Protein AF-A0A4Z0P8N8-F1 (afdb_monomer)

Mean predicted aligned error: 7.55 Å

pLDDT: mean 85.71, std 15.08, range [38.62, 97.5]

Secondary structure (DSSP, 8-state):
--------HHHHHHHHHHHHHTS--SEEEEE-TT-S---HHHHHHHHHHHHHHHTTT-EEEEES--HHHHHHHHSS-TTTPPEEESSHHHHHHHHHHHHHHHHHH-HHHHTT--

Structure (mmCIF, N/CA/C/O backbone):
data_AF-A0A4Z0P8N8-F1
#
_entry.id   AF-A0A4Z0P8N8-F1
#
loop_
_atom_site.group_PDB
_atom_site.id
_atom_site.type_symbol
_atom_site.label_atom_id
_atom_site.label_alt_id
_atom_site.label_comp_id
_atom_site.label_asym_id
_atom_site.label_entity_id
_atom_site.label_seq_id
_atom_site.pdbx_PDB_ins_code
_atom_site.Cartn_x
_atom_site.Cartn_y
_atom_site.Cartn_z
_atom_site.occupancy
_atom_site.B_iso_or_equiv
_atom_site.auth_seq_id
_atom_site.auth_comp_id
_atom_site.auth_asym_id
_atom_site.auth_atom_id
_atom_site.pdbx_PDB_model_num
ATOM 1 N N . MET A 1 1 ? -11.486 10.957 -33.211 1.00 38.62 1 MET A N 1
ATOM 2 C CA . MET A 1 1 ? -10.673 9.854 -32.665 1.00 38.62 1 MET A CA 1
ATOM 3 C C . MET A 1 1 ? -10.276 10.256 -31.260 1.00 38.62 1 MET A C 1
ATOM 5 O O . MET A 1 1 ? -9.595 11.263 -31.124 1.00 38.62 1 MET A O 1
ATOM 9 N N . SER A 1 2 ? -10.811 9.591 -30.235 1.00 40.38 2 SER A N 1
ATOM 10 C 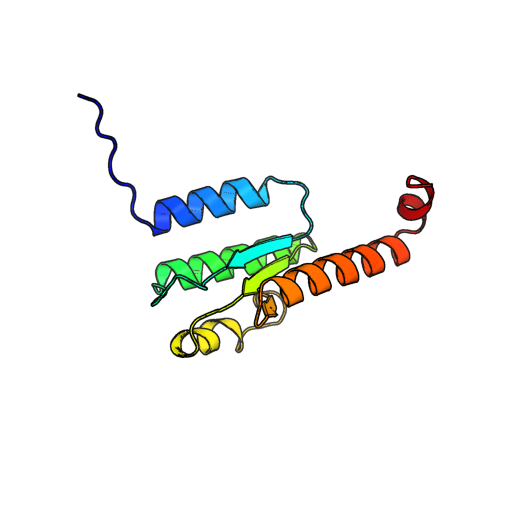CA . SER A 1 2 ? -10.482 9.921 -28.843 1.00 40.38 2 SER A CA 1
ATOM 11 C C . SER A 1 2 ? -9.136 9.283 -28.506 1.00 40.38 2 SER A C 1
ATOM 13 O O . SER A 1 2 ? -9.002 8.079 -28.734 1.00 40.38 2 SER A O 1
ATOM 15 N N . PRO A 1 3 ? -8.139 10.027 -28.003 1.00 48.50 3 PRO A N 1
ATOM 16 C CA . PRO A 1 3 ? -6.950 9.403 -27.473 1.00 48.50 3 PRO A CA 1
ATOM 17 C C . PRO A 1 3 ? -7.351 8.830 -26.114 1.00 48.50 3 PRO A C 1
ATOM 19 O O . PRO A 1 3 ? -7.453 9.552 -25.125 1.00 48.50 3 PRO A O 1
ATOM 22 N N . GLU A 1 4 ? -7.586 7.524 -26.055 1.00 49.62 4 GLU A N 1
ATOM 23 C CA . GLU A 1 4 ? -7.280 6.755 -24.847 1.00 49.62 4 GLU A CA 1
ATOM 24 C C . GLU A 1 4 ? -5.761 6.879 -24.659 1.00 49.62 4 GLU A C 1
ATOM 26 O O . GLU A 1 4 ? -4.980 6.025 -25.071 1.00 49.62 4 GLU A O 1
ATOM 31 N N . ALA A 1 5 ? -5.322 8.042 -24.171 1.00 50.19 5 ALA A N 1
ATOM 32 C CA . ALA A 1 5 ? -3.948 8.285 -23.800 1.00 50.19 5 ALA A CA 1
ATOM 33 C C . ALA A 1 5 ? -3.638 7.263 -22.713 1.00 50.19 5 ALA A C 1
ATOM 35 O O . ALA A 1 5 ? -4.205 7.329 -21.621 1.00 50.19 5 ALA A O 1
ATOM 36 N N . SER A 1 6 ? -2.798 6.287 -23.045 1.00 53.53 6 SER A N 1
ATOM 37 C CA . SER A 1 6 ? -2.279 5.287 -22.125 1.00 53.53 6 SER A CA 1
ATOM 38 C C . SER A 1 6 ? -1.583 6.014 -20.977 1.00 53.53 6 SER A C 1
ATOM 40 O O . SER A 1 6 ? -0.406 6.357 -21.064 1.00 53.53 6 SER A O 1
ATOM 42 N N . SER A 1 7 ? -2.332 6.345 -19.927 1.00 62.66 7 SER A N 1
ATOM 43 C CA . SER A 1 7 ? -1.784 7.009 -18.754 1.00 62.66 7 SER A CA 1
ATOM 44 C C . SER A 1 7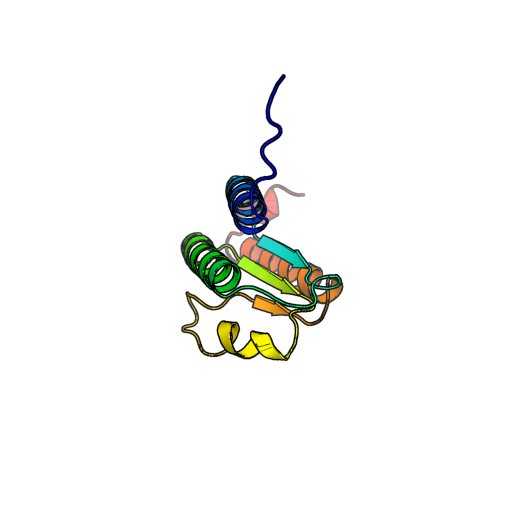 ? -0.706 6.106 -18.165 1.00 62.66 7 SER A C 1
ATOM 46 O O . SER A 1 7 ? -0.962 4.904 -18.044 1.00 62.66 7 SER A O 1
ATOM 48 N N . SER A 1 8 ? 0.445 6.675 -17.794 1.00 83.50 8 SER A N 1
ATOM 49 C CA . SER A 1 8 ? 1.526 5.934 -17.127 1.00 83.50 8 SER A CA 1
ATOM 50 C C . SER A 1 8 ? 0.983 5.104 -15.966 1.00 83.50 8 SER A C 1
ATOM 52 O O . SER A 1 8 ? -0.025 5.481 -15.349 1.00 83.50 8 SER A O 1
ATOM 54 N N . ASP A 1 9 ? 1.622 3.985 -15.655 1.00 84.81 9 ASP A N 1
ATOM 55 C CA . ASP A 1 9 ? 1.148 3.094 -14.596 1.00 84.81 9 ASP A CA 1
ATOM 56 C C . ASP A 1 9 ? 1.133 3.796 -13.227 1.00 84.81 9 ASP A C 1
ATOM 58 O O . ASP A 1 9 ? 0.201 3.596 -12.447 1.00 84.81 9 ASP A O 1
ATOM 62 N N . GLU A 1 10 ? 2.021 4.765 -13.001 1.00 85.81 10 GLU A N 1
ATOM 63 C CA . GLU A 1 10 ? 2.029 5.664 -11.840 1.00 85.81 10 GLU A CA 1
ATOM 64 C C . GLU A 1 10 ? 0.769 6.539 -11.773 1.00 85.81 10 GLU A C 1
ATOM 66 O O . GLU A 1 10 ? 0.202 6.758 -10.701 1.00 85.81 10 GLU A O 1
ATOM 71 N N . VAL A 1 11 ? 0.266 7.013 -12.918 1.00 89.56 11 VAL A N 1
ATOM 72 C CA . VAL A 1 11 ? -0.985 7.786 -12.979 1.00 89.56 11 VAL A CA 1
ATOM 73 C C . VAL A 1 11 ? -2.172 6.885 -12.651 1.00 89.56 11 VAL A C 1
ATOM 75 O O . VAL A 1 11 ? -3.086 7.299 -11.931 1.00 89.56 11 VAL A O 1
ATOM 78 N N . LYS A 1 12 ? -2.172 5.637 -13.135 1.00 92.56 12 LYS A N 1
ATOM 79 C CA . LYS A 1 12 ? -3.215 4.659 -12.790 1.00 92.56 12 LYS A CA 1
ATOM 80 C C . LYS A 1 12 ? -3.182 4.329 -11.299 1.00 92.56 12 LYS A C 1
ATOM 82 O O . LYS A 1 12 ? -4.246 4.345 -10.674 1.00 92.56 12 LYS A O 1
ATOM 87 N N . LEU A 1 13 ? -1.994 4.102 -10.735 1.00 94.12 13 LEU A N 1
ATOM 88 C CA . LEU A 1 13 ? -1.778 3.828 -9.315 1.00 94.12 13 LEU A CA 1
ATOM 89 C C . LEU A 1 13 ? -2.241 5.003 -8.451 1.00 94.12 13 LEU A C 1
ATOM 91 O O . LEU A 1 13 ? -3.092 4.822 -7.583 1.00 94.12 13 LEU A O 1
ATOM 95 N N . SER A 1 14 ? -1.786 6.221 -8.751 1.00 94.75 14 SER A N 1
ATOM 96 C CA . SER A 1 14 ? -2.195 7.441 -8.045 1.00 94.75 14 SER A CA 1
ATOM 97 C C . SER A 1 14 ? -3.709 7.629 -8.064 1.00 94.75 14 SER A C 1
ATOM 99 O O . SER A 1 14 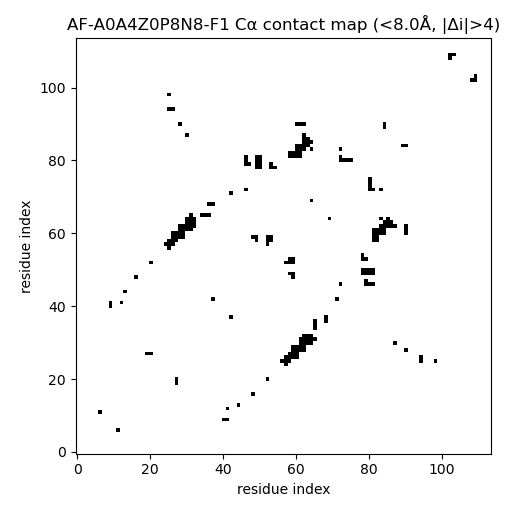? -4.333 7.846 -7.023 1.00 94.75 14 SER A O 1
ATOM 101 N N . ARG A 1 15 ? -4.350 7.435 -9.225 1.00 95.81 15 ARG A N 1
ATOM 102 C CA . ARG A 1 15 ? -5.815 7.496 -9.329 1.00 95.81 15 ARG A CA 1
ATOM 103 C C . ARG A 1 15 ? -6.505 6.392 -8.532 1.00 95.81 15 ARG A C 1
ATOM 105 O O . ARG A 1 15 ? -7.587 6.636 -8.003 1.00 95.81 15 ARG A O 1
ATOM 112 N N . ALA A 1 16 ? -5.962 5.177 -8.501 1.00 96.25 16 ALA A N 1
ATOM 113 C CA . ALA A 1 16 ? -6.535 4.066 -7.744 1.00 96.25 16 ALA A CA 1
ATOM 114 C C . ALA A 1 16 ? -6.457 4.323 -6.235 1.00 96.25 16 ALA A C 1
ATOM 116 O O . ALA A 1 16 ? -7.481 4.227 -5.557 1.00 96.25 16 ALA A O 1
ATOM 117 N N . LEU A 1 17 ? -5.293 4.751 -5.742 1.00 96.56 17 LEU A N 1
ATOM 118 C CA . LEU A 1 17 ? -5.080 5.136 -4.348 1.00 96.56 17 LEU A CA 1
ATOM 119 C C . LEU A 1 17 ? -6.001 6.284 -3.948 1.00 96.56 17 LEU A C 1
ATOM 121 O O . LEU A 1 17 ? -6.722 6.171 -2.962 1.00 96.56 17 LEU A O 1
ATOM 125 N N . HIS A 1 18 ? -6.079 7.334 -4.767 1.00 96.00 18 HIS A N 1
ATOM 126 C CA . HIS A 1 18 ? -6.967 8.464 -4.508 1.00 96.00 18 HIS A CA 1
ATOM 127 C C . HIS A 1 18 ? -8.440 8.048 -4.393 1.00 96.00 18 HIS A C 1
ATOM 129 O O . HIS A 1 18 ? -9.185 8.569 -3.566 1.00 96.00 18 HIS A O 1
ATOM 135 N N . ARG A 1 19 ? -8.898 7.096 -5.216 1.00 95.75 19 ARG A N 1
ATOM 136 C CA . ARG A 1 19 ? -10.264 6.565 -5.090 1.00 95.75 19 ARG A CA 1
ATOM 137 C C . ARG A 1 19 ? -10.432 5.739 -3.819 1.00 95.75 19 ARG A C 1
ATOM 139 O O . ARG A 1 19 ? -11.451 5.874 -3.150 1.00 95.75 19 ARG A O 1
ATOM 146 N N . ALA A 1 20 ? -9.455 4.903 -3.488 1.00 96.31 20 ALA A N 1
ATOM 147 C CA . ALA A 1 20 ? -9.509 4.043 -2.314 1.00 96.31 20 ALA A CA 1
ATOM 148 C C . ALA A 1 20 ? -9.525 4.853 -1.005 1.00 96.31 20 ALA A C 1
ATOM 150 O O . ALA A 1 20 ? -10.276 4.519 -0.087 1.00 96.31 20 ALA A O 1
ATOM 151 N N . THR A 1 21 ? -8.788 5.963 -0.927 1.00 95.00 21 THR A N 1
ATOM 152 C CA . THR A 1 21 ? -8.748 6.812 0.277 1.00 95.00 21 THR A CA 1
ATOM 153 C C . THR A 1 21 ? -10.047 7.553 0.541 1.00 95.00 21 THR A C 1
ATOM 155 O O . THR A 1 21 ? -10.329 7.881 1.690 1.00 95.00 21 THR A O 1
ATOM 158 N N . ARG A 1 22 ? -10.873 7.754 -0.488 1.00 94.69 22 ARG A N 1
ATOM 159 C CA . ARG A 1 22 ? -12.233 8.292 -0.354 1.00 94.69 22 ARG A CA 1
ATOM 160 C C . ARG A 1 22 ? -13.254 7.278 0.164 1.00 94.69 22 ARG A C 1
ATOM 162 O O . ARG A 1 22 ? -14.407 7.646 0.352 1.00 94.69 22 ARG A O 1
ATOM 169 N N . SER A 1 23 ? -12.870 6.015 0.339 1.00 91.56 23 SER A N 1
ATOM 170 C CA . SER A 1 23 ? -13.718 5.035 1.017 1.00 91.56 23 SER A CA 1
ATOM 171 C C . SER A 1 23 ? -13.620 5.180 2.535 1.00 91.56 23 SER A C 1
ATOM 173 O O . SER A 1 23 ? -12.577 5.585 3.049 1.00 91.56 23 SER A O 1
ATOM 175 N N . ASP A 1 24 ? -14.647 4.725 3.249 1.00 87.75 24 ASP A N 1
ATOM 176 C CA . ASP A 1 24 ? -14.664 4.663 4.720 1.00 87.75 24 ASP A CA 1
ATOM 177 C C . ASP A 1 24 ? -13.935 3.422 5.278 1.00 87.75 24 ASP A C 1
ATOM 179 O O . ASP A 1 24 ? -14.103 3.034 6.435 1.00 87.75 24 ASP A O 1
ATOM 183 N N . LYS A 1 25 ? -13.141 2.730 4.447 1.00 92.06 25 LYS A N 1
ATOM 184 C CA . LYS A 1 25 ? -12.407 1.530 4.863 1.00 92.06 25 LYS A CA 1
ATOM 185 C C . LYS A 1 25 ? -11.219 1.907 5.745 1.00 92.06 25 LYS A C 1
ATOM 187 O O . LYS A 1 25 ? -10.441 2.802 5.412 1.00 92.06 25 LYS A O 1
ATOM 192 N N . GLN A 1 26 ? -11.048 1.156 6.830 1.00 92.19 26 GLN A N 1
ATOM 193 C CA . GLN A 1 26 ? -9.974 1.337 7.814 1.00 92.19 26 GLN A CA 1
ATOM 194 C C . GLN A 1 26 ? -8.576 1.037 7.255 1.00 92.19 26 GLN A C 1
ATOM 196 O O . GLN A 1 26 ? -7.577 1.526 7.776 1.00 92.19 26 GLN A O 1
ATOM 201 N N . ALA A 1 27 ? -8.499 0.265 6.172 1.00 94.94 27 ALA A N 1
ATOM 202 C CA . ALA A 1 27 ? -7.246 -0.036 5.508 1.00 94.94 27 ALA A CA 1
ATOM 203 C C . ALA A 1 27 ? -7.402 -0.087 3.988 1.00 94.94 27 ALA A C 1
ATOM 205 O O . ALA A 1 27 ? -8.479 -0.385 3.464 1.00 94.94 27 ALA A O 1
ATOM 206 N N . ILE A 1 28 ? -6.294 0.172 3.302 1.00 96.62 28 ILE A N 1
ATOM 207 C CA . ILE A 1 28 ? -6.103 -0.078 1.876 1.00 96.62 28 ILE A CA 1
ATOM 208 C C . ILE A 1 28 ? -5.027 -1.153 1.757 1.00 96.62 28 ILE A C 1
ATOM 210 O O . ILE A 1 28 ? -3.950 -1.005 2.328 1.00 96.62 28 ILE A O 1
ATOM 214 N N . LEU A 1 29 ? -5.331 -2.224 1.029 1.00 97.00 29 LEU A N 1
ATOM 215 C CA . LEU A 1 29 ? -4.423 -3.341 0.784 1.00 97.00 29 LEU A CA 1
ATOM 216 C C . LEU A 1 29 ? -3.947 -3.309 -0.668 1.00 97.00 29 LEU A C 1
ATOM 218 O O . LEU A 1 29 ? -4.768 -3.180 -1.578 1.00 97.00 29 LEU A O 1
ATOM 222 N N . ILE A 1 30 ? -2.641 -3.450 -0.871 1.00 96.94 30 ILE A N 1
ATOM 223 C CA . ILE A 1 30 ? -2.018 -3.599 -2.187 1.00 96.94 30 ILE A CA 1
ATOM 224 C C . ILE A 1 30 ? -1.248 -4.913 -2.219 1.00 96.94 30 ILE A C 1
ATOM 226 O O . ILE A 1 30 ? -0.410 -5.169 -1.354 1.00 96.94 30 ILE A O 1
ATOM 230 N N . ASP A 1 31 ? -1.535 -5.714 -3.239 1.00 96.38 31 ASP A N 1
ATOM 231 C CA . ASP A 1 31 ? -0.873 -6.986 -3.497 1.00 96.38 31 ASP A CA 1
ATOM 232 C C . ASP A 1 31 ? 0.146 -6.844 -4.630 1.00 96.38 31 ASP A C 1
ATOM 234 O O . ASP A 1 31 ? -0.213 -6.479 -5.751 1.00 96.38 31 ASP A O 1
ATOM 238 N N . PHE A 1 32 ? 1.409 -7.144 -4.329 1.00 96.31 32 PHE A N 1
ATOM 239 C CA . PHE A 1 32 ? 2.518 -7.123 -5.281 1.00 96.31 32 PHE A CA 1
ATOM 240 C C . PHE A 1 32 ? 2.846 -8.506 -5.863 1.00 96.31 32 PHE A C 1
ATOM 242 O O . PHE A 1 32 ? 3.873 -8.658 -6.516 1.00 96.31 32 PHE A O 1
ATOM 249 N N . SER A 1 33 ? 1.982 -9.513 -5.692 1.00 94.94 33 SER A N 1
ATOM 250 C CA . SER A 1 33 ? 2.214 -10.892 -6.157 1.00 94.94 33 SER A CA 1
ATOM 251 C C . SER A 1 33 ? 2.529 -11.028 -7.654 1.00 94.94 33 SER A C 1
ATOM 253 O O . SER A 1 33 ? 3.165 -12.000 -8.056 1.00 94.94 33 SER A O 1
ATOM 255 N N . LEU A 1 34 ? 2.115 -10.057 -8.475 1.00 93.75 34 LEU A N 1
ATOM 256 C CA . LEU A 1 34 ? 2.361 -10.008 -9.923 1.00 93.75 34 LEU A CA 1
ATOM 257 C C . LEU A 1 34 ? 3.302 -8.866 -10.345 1.00 93.75 34 LEU A C 1
ATOM 259 O O . LEU A 1 34 ? 3.375 -8.537 -11.527 1.00 93.75 34 LEU A O 1
ATOM 263 N N . VAL A 1 35 ? 3.983 -8.227 -9.393 1.00 91.00 35 VAL A N 1
ATOM 264 C CA . VAL A 1 35 ? 4.847 -7.067 -9.636 1.00 91.00 35 VAL A CA 1
ATOM 265 C C . VAL A 1 35 ? 6.305 -7.469 -9.440 1.00 91.00 35 VAL A C 1
ATOM 267 O O . VAL A 1 35 ? 6.723 -7.813 -8.339 1.00 91.00 35 VAL A O 1
ATOM 270 N N . GLU A 1 36 ? 7.095 -7.406 -10.511 1.00 86.69 36 GLU A N 1
ATOM 271 C CA . GLU A 1 36 ? 8.515 -7.788 -10.479 1.00 86.69 36 GLU A CA 1
ATOM 272 C C . GLU A 1 36 ? 9.422 -6.667 -9.947 1.00 86.69 36 GLU A C 1
ATOM 274 O O . GLU A 1 36 ? 10.437 -6.930 -9.302 1.00 86.69 36 GLU A O 1
ATOM 279 N N . SER A 1 37 ? 9.052 -5.410 -10.194 1.00 89.88 37 SER A N 1
ATOM 280 C CA . SER A 1 37 ? 9.784 -4.226 -9.750 1.00 89.88 37 SER A CA 1
ATOM 281 C C . SER A 1 37 ? 8.831 -3.070 -9.452 1.00 89.88 37 SER A C 1
ATOM 283 O O . SER A 1 37 ? 7.720 -3.002 -9.974 1.00 89.88 37 SER A O 1
ATOM 285 N N . ILE A 1 38 ? 9.267 -2.161 -8.582 1.00 92.00 38 ILE A N 1
ATOM 286 C CA . ILE A 1 38 ? 8.528 -0.954 -8.212 1.00 92.00 38 ILE A CA 1
ATOM 287 C C . ILE A 1 38 ? 9.439 0.232 -8.522 1.00 92.00 38 ILE A C 1
ATOM 289 O O . ILE A 1 38 ? 10.601 0.222 -8.116 1.00 92.00 38 ILE A O 1
ATOM 293 N N . SER A 1 39 ? 8.931 1.218 -9.261 1.00 93.31 39 SER A N 1
ATOM 294 C CA . SER A 1 39 ? 9.657 2.459 -9.543 1.00 93.31 39 SER A CA 1
ATOM 295 C C . SER A 1 39 ? 9.825 3.308 -8.280 1.00 93.31 39 SER A C 1
ATOM 297 O O . SER A 1 39 ? 9.035 3.198 -7.337 1.00 93.31 39 SER A O 1
ATOM 299 N N . GLU A 1 40 ? 10.842 4.173 -8.256 1.00 92.94 40 GLU A N 1
ATOM 300 C CA . GLU A 1 40 ? 11.063 5.108 -7.143 1.00 92.94 40 GLU A CA 1
ATOM 301 C C . GLU A 1 40 ? 9.851 6.032 -6.960 1.00 92.94 40 GLU A C 1
ATOM 303 O O . GLU A 1 40 ? 9.384 6.234 -5.842 1.00 92.94 40 GLU A O 1
ATOM 308 N N . GLU A 1 41 ? 9.239 6.480 -8.057 1.00 94.00 41 GLU A N 1
ATOM 309 C CA . GLU A 1 41 ? 8.038 7.313 -8.028 1.00 94.00 41 GLU A CA 1
ATOM 310 C C . GLU A 1 41 ? 6.840 6.584 -7.408 1.00 94.00 41 GLU A C 1
ATOM 312 O O . GLU A 1 41 ? 6.040 7.187 -6.686 1.00 94.00 41 GLU A O 1
ATOM 317 N N . ALA A 1 42 ? 6.695 5.282 -7.671 1.00 95.06 42 ALA A N 1
ATOM 318 C CA . ALA A 1 42 ? 5.657 4.476 -7.042 1.00 95.06 42 ALA A CA 1
ATOM 319 C C . ALA A 1 42 ? 5.946 4.256 -5.550 1.00 95.06 42 ALA A C 1
ATOM 321 O O . ALA A 1 42 ? 5.011 4.303 -4.752 1.00 95.06 42 ALA A O 1
ATOM 322 N N . ILE A 1 43 ? 7.209 4.070 -5.156 1.00 95.00 43 ILE A N 1
ATOM 323 C CA . ILE A 1 43 ? 7.612 3.991 -3.743 1.00 95.00 43 ILE A CA 1
ATOM 324 C C . ILE A 1 43 ? 7.244 5.291 -3.019 1.00 95.00 43 ILE A C 1
ATOM 326 O O . ILE A 1 43 ? 6.506 5.240 -2.034 1.00 95.00 43 ILE A O 1
ATOM 330 N N . ASP A 1 44 ? 7.663 6.446 -3.536 1.00 94.75 44 ASP A N 1
ATOM 331 C CA . ASP A 1 44 ? 7.373 7.758 -2.945 1.00 94.75 44 ASP A CA 1
ATOM 332 C C . ASP A 1 44 ? 5.868 8.004 -2.812 1.00 94.75 44 ASP A C 1
ATOM 334 O O . ASP A 1 44 ? 5.376 8.470 -1.778 1.00 94.75 44 ASP A O 1
ATOM 338 N N . LEU A 1 45 ? 5.107 7.628 -3.841 1.00 95.62 45 LEU A N 1
ATOM 339 C CA . LEU A 1 45 ? 3.654 7.707 -3.823 1.00 95.62 45 LEU A CA 1
ATOM 340 C C . LEU A 1 45 ? 3.058 6.839 -2.706 1.00 95.62 45 LEU A C 1
ATOM 342 O O . LEU A 1 45 ? 2.203 7.307 -1.954 1.00 95.62 45 LEU A O 1
ATOM 346 N N . LEU A 1 46 ? 3.498 5.588 -2.570 1.00 96.62 46 LEU A N 1
ATOM 347 C CA . LEU A 1 46 ? 3.019 4.680 -1.524 1.00 96.62 46 LEU A CA 1
ATOM 348 C C . LEU A 1 46 ? 3.335 5.216 -0.124 1.00 96.62 46 LEU A C 1
ATOM 350 O O . LEU A 1 46 ? 2.467 5.166 0.748 1.00 96.62 46 LEU A O 1
ATOM 354 N N . LEU A 1 47 ? 4.525 5.780 0.082 1.00 95.75 47 LEU A N 1
ATOM 355 C CA . LEU A 1 47 ? 4.926 6.387 1.353 1.00 95.75 47 LEU A CA 1
ATOM 356 C C . LEU A 1 47 ? 4.086 7.620 1.698 1.00 95.75 47 LEU A C 1
ATOM 358 O O . LEU A 1 47 ? 3.594 7.737 2.822 1.00 95.75 47 LEU A O 1
ATOM 362 N N . ALA A 1 48 ? 3.829 8.498 0.727 1.00 95.12 48 ALA A N 1
ATOM 363 C CA . ALA A 1 48 ? 2.958 9.655 0.927 1.00 95.12 48 ALA A CA 1
ATOM 364 C C . ALA A 1 48 ? 1.536 9.235 1.343 1.00 95.12 48 ALA A C 1
ATOM 366 O O . ALA A 1 48 ? 0.938 9.826 2.248 1.00 95.12 48 ALA A O 1
ATOM 367 N N . TYR A 1 49 ? 0.995 8.183 0.719 1.00 95.81 49 TYR A N 1
ATOM 368 C CA . TYR A 1 49 ? -0.313 7.638 1.083 1.00 95.81 49 TYR A CA 1
ATOM 369 C C . TYR A 1 49 ? -0.302 6.916 2.436 1.00 95.81 49 TYR A C 1
ATOM 371 O O . TYR A 1 49 ? -1.286 7.029 3.169 1.00 95.81 49 TYR A O 1
ATOM 379 N N . ALA A 1 50 ? 0.782 6.222 2.797 1.00 95.88 50 ALA A N 1
ATOM 380 C CA . ALA A 1 50 ? 0.943 5.610 4.116 1.00 95.88 50 ALA A CA 1
ATOM 381 C C . ALA A 1 50 ? 0.887 6.669 5.224 1.00 95.88 50 ALA A C 1
ATOM 383 O O . ALA A 1 50 ? 0.072 6.546 6.140 1.00 95.88 50 ALA A O 1
ATOM 384 N N . PHE A 1 51 ? 1.658 7.750 5.076 1.00 94.75 51 PHE A N 1
ATOM 385 C CA . PHE A 1 51 ? 1.661 8.882 6.004 1.00 94.75 51 PHE A CA 1
ATOM 386 C C . PHE A 1 51 ? 0.276 9.530 6.134 1.00 94.75 51 PHE A C 1
ATOM 388 O O . PHE A 1 51 ? -0.239 9.730 7.237 1.00 94.75 51 PHE A O 1
ATOM 395 N N . MET A 1 52 ? -0.372 9.821 5.002 1.00 94.94 52 MET A N 1
ATOM 396 C CA . MET A 1 52 ? -1.701 10.436 4.993 1.00 94.94 52 MET A CA 1
ATOM 397 C C . MET A 1 52 ? -2.754 9.551 5.674 1.00 94.94 52 MET A C 1
ATOM 399 O O . MET A 1 52 ? -3.603 10.060 6.405 1.00 94.94 52 MET A O 1
ATOM 403 N N . LEU A 1 53 ? -2.725 8.237 5.430 1.00 94.12 53 LEU A N 1
ATOM 404 C CA . LEU A 1 53 ? -3.653 7.294 6.054 1.00 94.12 53 LEU A CA 1
ATOM 405 C C . LEU A 1 53 ? -3.393 7.161 7.551 1.00 94.12 53 LEU A C 1
ATOM 407 O O . LEU A 1 53 ? -4.350 7.167 8.322 1.00 94.12 53 LEU A O 1
ATOM 411 N N . HIS A 1 54 ? -2.127 7.121 7.967 1.00 92.81 54 HIS A N 1
ATOM 412 C CA . HIS A 1 54 ? -1.762 7.072 9.379 1.00 92.81 54 HIS A CA 1
ATOM 413 C C . HIS A 1 54 ? -2.315 8.278 10.150 1.00 92.81 54 HIS A C 1
ATOM 415 O O . HIS A 1 54 ? -2.873 8.114 11.231 1.00 92.81 54 HIS A O 1
ATOM 421 N N . ALA A 1 55 ? -2.250 9.483 9.573 1.00 92.12 55 ALA A N 1
ATOM 422 C CA . ALA A 1 55 ? -2.833 10.691 10.167 1.00 92.12 55 ALA A CA 1
ATOM 423 C C . ALA A 1 55 ? -4.371 10.643 10.324 1.00 92.12 55 ALA A C 1
ATOM 425 O O . ALA A 1 55 ? -4.942 11.485 11.012 1.00 92.12 55 ALA A O 1
ATOM 426 N N . GLN A 1 56 ? -5.041 9.680 9.684 1.00 91.50 56 GLN A N 1
ATOM 427 C CA . GLN A 1 56 ? -6.484 9.431 9.769 1.00 91.50 56 GLN A CA 1
ATOM 428 C C . GLN A 1 56 ? -6.815 8.172 10.591 1.00 91.50 56 GLN A C 1
ATOM 430 O O . GLN A 1 56 ? -7.927 7.663 10.474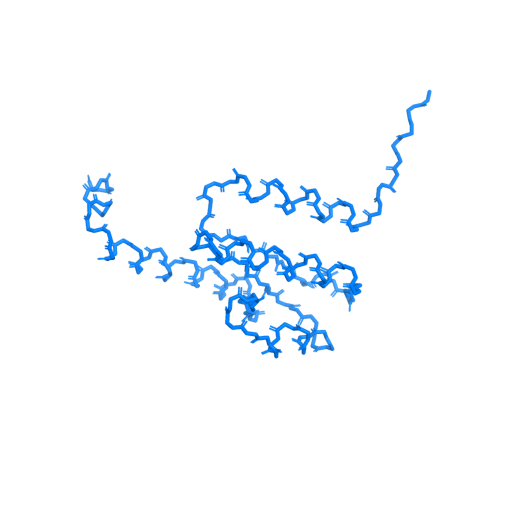 1.00 91.50 56 GLN A O 1
ATOM 435 N N . ASP A 1 57 ? -5.855 7.629 11.350 1.00 91.00 57 ASP A N 1
ATOM 436 C CA . ASP A 1 57 ? -5.960 6.339 12.055 1.00 91.00 57 ASP A CA 1
ATOM 437 C C . ASP A 1 57 ? -6.283 5.147 11.131 1.00 91.00 57 ASP A C 1
ATOM 439 O O . ASP A 1 57 ? -6.861 4.137 11.538 1.00 91.00 57 ASP A O 1
ATOM 443 N N . ARG A 1 58 ? -5.881 5.245 9.860 1.00 92.88 58 ARG A N 1
ATOM 444 C CA . ARG A 1 58 ? -6.059 4.216 8.830 1.00 92.88 58 ARG A CA 1
ATOM 445 C C . ARG A 1 58 ? -4.715 3.631 8.421 1.00 92.88 5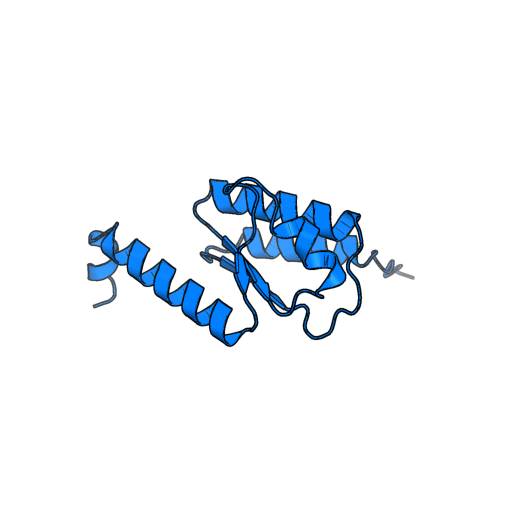8 ARG A C 1
ATOM 447 O O . ARG A 1 58 ? -3.653 4.191 8.685 1.00 92.88 58 ARG A O 1
ATOM 454 N N . ARG A 1 59 ? -4.744 2.480 7.751 1.00 93.62 59 ARG A N 1
ATOM 455 C CA . ARG A 1 59 ? -3.527 1.751 7.361 1.00 93.62 59 ARG A CA 1
ATOM 456 C C . ARG A 1 59 ? -3.400 1.602 5.851 1.00 93.62 59 ARG A C 1
ATOM 458 O O . ARG A 1 59 ? -4.364 1.260 5.169 1.00 93.62 59 ARG A O 1
ATOM 465 N N . LEU A 1 60 ? -2.183 1.779 5.348 1.00 96.88 60 LEU A N 1
ATOM 466 C CA . LEU A 1 60 ? -1.762 1.181 4.086 1.00 96.88 60 LEU A CA 1
ATOM 467 C C . LEU A 1 60 ? -1.068 -0.145 4.399 1.00 96.88 60 LEU A C 1
ATOM 469 O O . LEU A 1 60 ? -0.142 -0.170 5.211 1.00 96.88 60 LEU A O 1
ATOM 473 N N . ILE A 1 61 ? -1.528 -1.227 3.780 1.00 97.25 61 ILE A N 1
ATOM 474 C CA . ILE A 1 61 ? -0.975 -2.571 3.943 1.00 97.25 61 ILE A CA 1
ATOM 475 C C . ILE A 1 61 ? -0.439 -3.029 2.590 1.00 97.25 61 ILE A C 1
ATOM 477 O O . ILE A 1 61 ? -1.157 -2.985 1.590 1.00 97.25 61 ILE A O 1
ATOM 481 N N . LEU A 1 62 ? 0.816 -3.463 2.562 1.00 97.50 62 LEU A N 1
ATOM 482 C CA . LEU A 1 62 ? 1.483 -3.981 1.373 1.00 97.50 62 LEU A CA 1
ATOM 483 C C . LEU A 1 62 ? 1.793 -5.462 1.601 1.00 97.50 62 LEU A C 1
ATOM 485 O O . LEU A 1 62 ? 2.417 -5.808 2.607 1.00 97.50 62 LEU A O 1
ATOM 489 N N . CYS A 1 63 ? 1.383 -6.333 0.680 1.00 97.19 63 CYS A N 1
ATOM 490 C CA . CYS A 1 63 ? 1.730 -7.752 0.726 1.00 97.19 63 CYS A CA 1
ATOM 491 C C . CYS A 1 63 ? 2.485 -8.212 -0.521 1.00 97.19 63 CYS A C 1
ATOM 493 O O . CYS A 1 63 ? 2.412 -7.580 -1.574 1.00 97.19 63 CYS A O 1
ATOM 495 N N . HIS A 1 64 ? 3.261 -9.289 -0.371 1.00 96.38 64 HIS A N 1
ATOM 496 C CA . HIS A 1 64 ? 4.146 -9.828 -1.411 1.00 96.38 64 HIS A CA 1
ATOM 497 C C . HIS A 1 64 ? 5.134 -8.801 -1.999 1.00 96.38 64 HIS A C 1
ATOM 499 O O . HIS A 1 64 ? 5.528 -8.905 -3.157 1.00 96.38 64 HIS A O 1
ATOM 505 N N . VAL A 1 65 ? 5.549 -7.801 -1.210 1.00 95.56 65 VAL A N 1
ATOM 506 C CA . VAL A 1 65 ? 6.503 -6.775 -1.660 1.00 95.56 65 VAL A CA 1
ATOM 507 C C . VAL A 1 65 ? 7.827 -7.441 -2.065 1.00 95.56 65 VAL A C 1
ATOM 509 O O . VAL A 1 65 ? 8.402 -8.162 -1.237 1.00 95.56 65 VAL A O 1
ATOM 512 N N . PRO A 1 66 ? 8.356 -7.189 -3.281 1.00 93.12 66 PRO A N 1
ATOM 513 C CA . PRO A 1 66 ? 9.621 -7.766 -3.721 1.00 93.12 66 PRO A CA 1
ATOM 514 C C . PRO A 1 66 ? 10.749 -7.457 -2.735 1.00 93.12 66 PRO A C 1
ATOM 516 O O . PRO A 1 66 ? 10.956 -6.310 -2.340 1.00 93.12 66 PRO A O 1
ATOM 519 N N . GLN A 1 67 ? 11.505 -8.482 -2.341 1.00 90.06 67 GLN A N 1
ATOM 520 C CA . GLN A 1 67 ? 12.562 -8.354 -1.333 1.00 90.06 67 GLN A CA 1
ATOM 521 C C . GLN A 1 67 ? 13.560 -7.209 -1.607 1.00 90.06 67 GLN A C 1
ATOM 523 O O . GLN A 1 67 ? 13.881 -6.493 -0.656 1.00 90.06 67 GLN A O 1
ATOM 528 N N . PRO A 1 68 ? 14.007 -6.961 -2.861 1.00 89.06 68 PRO A N 1
ATOM 529 C CA . PRO A 1 68 ? 14.940 -5.874 -3.146 1.00 89.06 68 PRO A CA 1
ATOM 530 C C . PRO A 1 68 ? 14.426 -4.495 -2.735 1.00 89.06 68 PRO A C 1
ATOM 532 O O . PRO A 1 68 ? 15.235 -3.650 -2.375 1.00 89.06 68 PRO A O 1
ATOM 535 N N . VAL A 1 69 ? 13.108 -4.267 -2.736 1.00 90.50 69 VAL A N 1
ATOM 536 C CA . VAL A 1 69 ? 12.515 -2.947 -2.463 1.00 90.50 69 VAL A CA 1
ATOM 537 C C . VAL A 1 69 ? 11.922 -2.820 -1.057 1.00 90.50 69 VAL A C 1
ATOM 539 O O . VAL A 1 69 ? 11.531 -1.729 -0.656 1.00 90.50 69 VAL A O 1
ATOM 542 N N . GLN A 1 70 ? 11.904 -3.893 -0.256 1.00 92.38 70 GLN A N 1
ATOM 543 C CA . GLN A 1 70 ? 11.381 -3.848 1.120 1.00 92.38 70 GLN A CA 1
ATOM 544 C C . GLN A 1 70 ? 12.124 -2.843 2.009 1.00 92.38 70 GLN A C 1
ATOM 546 O O . GLN A 1 70 ? 11.512 -2.221 2.876 1.00 92.38 70 GLN A O 1
ATOM 551 N N . HIS A 1 71 ? 13.427 -2.649 1.779 1.00 91.62 71 HIS A N 1
ATOM 552 C CA . HIS A 1 71 ? 14.251 -1.736 2.571 1.00 91.62 71 HIS A CA 1
ATOM 553 C C . HIS A 1 71 ? 13.742 -0.281 2.537 1.00 91.62 71 HIS A C 1
ATOM 555 O O . HIS A 1 71 ? 13.863 0.418 3.541 1.00 91.62 71 HIS A O 1
ATOM 561 N N . HIS A 1 72 ? 13.095 0.143 1.443 1.00 91.62 72 HIS A N 1
ATOM 562 C CA . HIS A 1 72 ? 12.480 1.470 1.331 1.00 91.62 72 HIS A CA 1
ATOM 563 C C . HIS A 1 72 ? 11.297 1.675 2.285 1.00 91.62 72 HIS A C 1
ATOM 565 O O . HIS A 1 72 ? 10.963 2.810 2.606 1.00 91.62 72 HIS A O 1
ATOM 571 N N . PHE A 1 73 ? 10.668 0.594 2.753 1.00 92.06 73 PHE A N 1
ATOM 572 C CA . PHE A 1 73 ? 9.469 0.657 3.587 1.00 92.06 73 PHE A CA 1
ATOM 573 C C . PHE A 1 73 ? 9.727 0.348 5.066 1.00 92.06 73 PHE A C 1
ATOM 575 O O . PHE A 1 73 ? 8.892 0.672 5.904 1.00 92.06 73 PHE A O 1
ATOM 582 N N . ILE A 1 74 ? 10.845 -0.300 5.411 1.00 87.62 74 ILE A N 1
ATOM 583 C CA . ILE A 1 74 ? 11.095 -0.778 6.785 1.00 87.62 74 ILE A CA 1
ATOM 584 C C . ILE A 1 74 ? 11.939 0.169 7.644 1.00 87.62 74 ILE A C 1
ATOM 586 O O . ILE A 1 74 ? 11.852 0.104 8.867 1.00 87.62 74 ILE A O 1
ATOM 590 N N . TYR A 1 75 ? 12.736 1.047 7.033 1.00 83.38 75 TYR A N 1
ATOM 591 C CA . TYR A 1 75 ? 13.631 1.972 7.740 1.00 83.38 75 TYR A CA 1
ATOM 592 C C . TYR A 1 75 ? 13.058 3.391 7.795 1.00 83.38 75 TYR A C 1
ATOM 594 O O . TYR A 1 75 ? 13.727 4.360 7.442 1.00 83.38 75 TYR A O 1
ATOM 602 N N . LEU A 1 76 ? 11.802 3.501 8.223 1.00 86.44 76 LEU A N 1
ATOM 603 C CA . LEU A 1 76 ? 11.065 4.759 8.312 1.00 86.44 76 LEU A CA 1
ATOM 604 C C . LEU A 1 76 ? 10.582 4.999 9.741 1.00 86.44 76 LEU A C 1
ATOM 606 O O . LEU A 1 76 ? 10.536 4.083 10.564 1.00 86.44 76 LEU A O 1
ATOM 610 N N . ASP A 1 77 ? 10.211 6.240 10.042 1.00 86.38 77 ASP A N 1
ATOM 611 C CA . ASP A 1 77 ? 9.477 6.523 11.267 1.00 86.38 77 ASP A CA 1
ATOM 612 C C . ASP A 1 77 ? 8.103 5.823 11.250 1.00 86.38 77 ASP A C 1
ATOM 614 O O . ASP A 1 77 ? 7.527 5.548 10.194 1.00 86.38 77 ASP A O 1
ATOM 618 N N . ALA A 1 78 ? 7.560 5.549 12.436 1.00 81.44 78 ALA A N 1
ATOM 619 C CA . ALA A 1 78 ? 6.333 4.768 12.577 1.00 81.44 78 ALA A CA 1
ATOM 620 C C . ALA A 1 78 ? 5.096 5.405 11.911 1.00 81.44 78 ALA A C 1
ATOM 622 O O . ALA A 1 78 ? 4.149 4.681 11.605 1.00 81.44 78 ALA A O 1
ATOM 623 N N . ALA A 1 79 ? 5.081 6.727 11.699 1.00 82.19 79 ALA A N 1
ATOM 624 C CA . ALA A 1 79 ? 3.963 7.409 11.050 1.00 82.19 79 ALA A CA 1
ATOM 625 C C . ALA A 1 79 ? 4.029 7.306 9.519 1.00 82.19 79 ALA A C 1
ATOM 627 O O . ALA A 1 79 ? 2.993 7.356 8.859 1.00 82.19 79 ALA A O 1
ATOM 628 N N . SER A 1 80 ? 5.226 7.133 8.960 1.00 82.31 80 SER A N 1
ATOM 629 C CA . SER A 1 80 ? 5.455 7.013 7.514 1.00 82.31 80 SER A CA 1
ATOM 630 C C . SER A 1 80 ? 5.533 5.562 7.029 1.00 82.31 80 SER A C 1
ATOM 632 O O . SER A 1 80 ? 5.442 5.303 5.831 1.00 82.31 80 SER A O 1
ATOM 634 N N . GLN A 1 81 ? 5.697 4.605 7.943 1.00 91.56 81 GLN A N 1
ATOM 635 C CA . GLN A 1 81 ? 5.859 3.192 7.620 1.00 91.56 81 GLN A CA 1
ATOM 636 C C . GLN A 1 81 ? 4.515 2.515 7.266 1.00 91.56 81 GLN A C 1
ATOM 638 O O . GLN A 1 81 ? 3.647 2.379 8.137 1.00 91.56 81 GLN A O 1
ATOM 643 N N . PRO A 1 82 ? 4.321 2.020 6.024 1.00 94.75 82 PRO A N 1
ATOM 644 C CA . PRO A 1 82 ? 3.203 1.130 5.729 1.00 94.75 82 PRO A CA 1
ATOM 645 C C . PRO A 1 82 ? 3.386 -0.220 6.434 1.00 94.75 82 PRO A C 1
ATOM 647 O O . PRO A 1 82 ? 4.502 -0.646 6.736 1.00 94.75 82 PRO A O 1
ATOM 650 N N . LEU A 1 83 ? 2.283 -0.932 6.666 1.00 94.81 83 LEU A N 1
ATOM 651 C 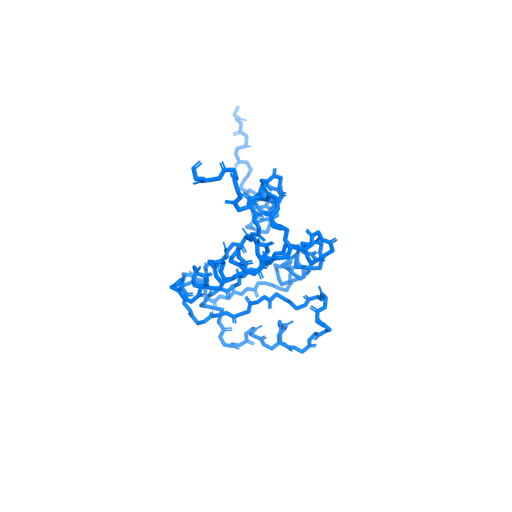CA . LEU A 1 83 ? 2.341 -2.276 7.231 1.00 94.81 83 LEU A CA 1
ATOM 652 C C . LEU A 1 83 ? 2.721 -3.278 6.136 1.00 94.81 83 LEU A C 1
ATOM 654 O O . LEU A 1 83 ? 1.968 -3.470 5.183 1.00 94.81 83 LEU A O 1
ATOM 658 N N . LEU A 1 84 ? 3.875 -3.925 6.283 1.00 95.88 84 LEU A N 1
ATOM 659 C CA . LEU A 1 84 ? 4.311 -4.999 5.394 1.00 95.88 84 LEU A CA 1
ATOM 660 C C . LEU A 1 84 ? 3.908 -6.347 5.981 1.00 95.88 84 LEU A C 1
ATOM 662 O O . LEU A 1 84 ? 4.247 -6.658 7.122 1.00 95.88 84 LEU A O 1
ATOM 666 N N . VAL A 1 85 ? 3.222 -7.156 5.182 1.00 96.19 85 VAL A N 1
ATOM 667 C CA . VAL A 1 85 ? 2.822 -8.519 5.551 1.00 96.19 85 VAL A CA 1
ATOM 668 C C . VAL A 1 85 ? 3.184 -9.506 4.440 1.00 96.19 85 VAL A C 1
ATOM 670 O O . VAL A 1 85 ? 3.268 -9.114 3.274 1.00 96.19 85 VAL A O 1
ATOM 673 N N . PRO A 1 86 ? 3.423 -10.789 4.755 1.00 95.62 86 PRO A N 1
ATOM 674 C CA . PRO A 1 86 ? 3.886 -11.728 3.743 1.00 95.62 86 PRO A CA 1
ATOM 675 C C . PRO A 1 86 ? 2.794 -12.114 2.743 1.00 95.62 86 PRO A C 1
ATOM 677 O O . PRO A 1 86 ? 3.125 -12.351 1.585 1.00 95.62 86 PRO A O 1
ATOM 680 N N . SER A 1 87 ? 1.518 -12.144 3.146 1.00 96.56 87 SER A N 1
ATOM 681 C CA . SER A 1 87 ? 0.420 -12.590 2.282 1.00 96.56 87 SER A CA 1
ATOM 682 C C . SER A 1 87 ? -0.867 -11.767 2.411 1.00 96.56 87 SER A C 1
ATOM 684 O O . SER A 1 87 ? -1.053 -10.974 3.334 1.00 96.56 87 SER A O 1
ATOM 686 N N . LEU A 1 88 ? -1.801 -12.001 1.481 1.00 95.75 88 LEU A N 1
ATOM 687 C CA . LEU A 1 88 ? -3.172 -11.483 1.565 1.00 95.75 88 LEU A CA 1
ATOM 688 C C . LEU A 1 88 ? -3.905 -11.960 2.830 1.00 95.75 88 LEU A C 1
ATOM 690 O O . LEU A 1 88 ? -4.692 -11.204 3.394 1.00 95.75 88 LEU A O 1
ATOM 694 N N . LEU A 1 89 ? -3.656 -13.196 3.277 1.00 96.19 89 LEU A N 1
ATOM 695 C CA . LEU A 1 89 ? -4.300 -13.747 4.470 1.00 96.19 89 LEU A CA 1
ATOM 696 C C . LEU A 1 89 ? -3.868 -12.982 5.726 1.00 96.19 89 LEU A C 1
ATOM 698 O O . LEU A 1 89 ? -4.711 -12.609 6.541 1.00 96.19 89 LEU A O 1
ATOM 702 N N . ASP A 1 90 ? -2.575 -12.685 5.837 1.00 96.44 90 ASP A N 1
ATOM 703 C CA . ASP A 1 90 ? -2.025 -11.906 6.950 1.00 96.44 90 ASP A CA 1
ATOM 704 C C . ASP A 1 90 ? -2.579 -10.476 6.954 1.00 96.44 90 ASP A C 1
ATOM 706 O O . ASP A 1 90 ? -2.926 -9.944 8.006 1.00 96.44 90 ASP A O 1
ATOM 710 N N . ALA A 1 91 ? -2.743 -9.869 5.773 1.00 95.69 91 ALA A N 1
ATOM 711 C CA . ALA A 1 91 ? -3.356 -8.549 5.652 1.00 95.69 91 ALA A CA 1
ATOM 712 C C . ALA A 1 91 ? -4.798 -8.526 6.173 1.00 95.69 91 ALA A C 1
ATOM 714 O O . ALA A 1 91 ? -5.185 -7.603 6.890 1.00 95.69 91 ALA A O 1
ATOM 715 N N . ILE A 1 92 ? -5.600 -9.532 5.815 1.00 94.62 92 ILE A N 1
ATOM 716 C CA . ILE A 1 92 ? -6.987 -9.648 6.283 1.00 94.62 92 ILE A CA 1
ATOM 717 C C . ILE A 1 92 ? -7.011 -9.810 7.803 1.00 94.62 92 ILE A C 1
ATOM 719 O O . ILE A 1 92 ? -7.762 -9.102 8.474 1.00 94.62 92 ILE A O 1
ATOM 723 N N . HIS A 1 93 ? -6.143 -10.665 8.349 1.00 94.56 93 HIS A N 1
ATOM 724 C CA . HIS A 1 93 ? -6.040 -10.864 9.791 1.00 94.56 93 HIS A CA 1
ATOM 725 C C . HIS A 1 93 ? -5.703 -9.560 10.531 1.00 94.56 93 HIS A C 1
ATOM 727 O O . HIS A 1 93 ? -6.352 -9.215 11.518 1.00 94.56 93 HIS A O 1
ATOM 733 N N . GLU A 1 94 ? -4.750 -8.779 10.020 1.00 92.94 94 GLU A N 1
ATOM 734 C CA . GLU A 1 94 ? -4.387 -7.472 10.581 1.00 92.94 94 GLU A CA 1
ATOM 735 C C . GLU A 1 94 ? -5.546 -6.468 10.551 1.00 92.94 94 GLU A C 1
ATOM 737 O O . GLU A 1 94 ? -5.744 -5.698 11.498 1.00 92.94 94 GLU A O 1
ATOM 742 N N . ILE A 1 95 ? -6.354 -6.475 9.489 1.00 91.69 95 ILE A N 1
ATOM 743 C CA . ILE A 1 95 ? -7.544 -5.620 9.392 1.00 91.69 95 ILE A CA 1
ATOM 744 C C . ILE A 1 95 ? -8.581 -6.024 10.445 1.00 91.69 95 ILE A C 1
ATOM 746 O O . ILE A 1 95 ? -9.099 -5.160 11.155 1.00 91.69 95 ILE A O 1
ATOM 750 N N . GLU A 1 96 ? -8.868 -7.317 10.583 1.00 89.94 96 GLU A N 1
ATOM 751 C CA . GLU A 1 96 ? -9.838 -7.841 11.552 1.00 89.94 96 GLU A CA 1
ATOM 752 C C . GLU A 1 96 ? -9.411 -7.570 12.999 1.00 89.94 96 GLU A C 1
ATOM 754 O O . GLU A 1 96 ? -10.212 -7.095 13.810 1.00 89.94 96 GLU A O 1
ATOM 759 N N . VAL A 1 97 ? -8.134 -7.793 13.320 1.00 86.38 97 VAL A N 1
ATOM 760 C CA . VAL A 1 97 ? -7.571 -7.503 14.646 1.00 86.38 97 VAL A CA 1
ATOM 761 C C . VAL A 1 97 ? -7.661 -6.009 14.962 1.00 86.38 97 VAL A C 1
ATOM 763 O O . VAL A 1 97 ? -8.060 -5.640 16.071 1.00 86.38 97 VAL A O 1
ATOM 766 N N . ASN A 1 98 ? -7.334 -5.129 14.009 1.00 81.38 98 ASN A N 1
ATOM 767 C CA . ASN A 1 98 ? -7.443 -3.682 14.216 1.00 81.38 98 ASN A CA 1
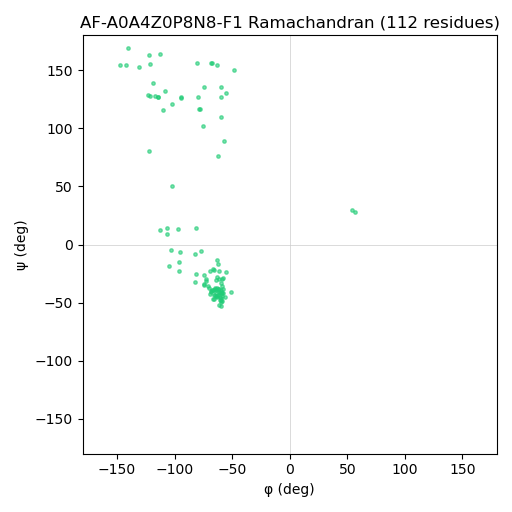ATOM 768 C C . ASN A 1 98 ? -8.898 -3.218 14.375 1.00 81.38 98 ASN A C 1
ATOM 770 O O . ASN A 1 98 ? -9.175 -2.394 15.248 1.00 81.38 98 ASN A O 1
ATOM 774 N N . LEU A 1 99 ? -9.842 -3.783 13.616 1.00 76.25 99 LEU A N 1
ATOM 775 C CA . LEU A 1 99 ? -11.27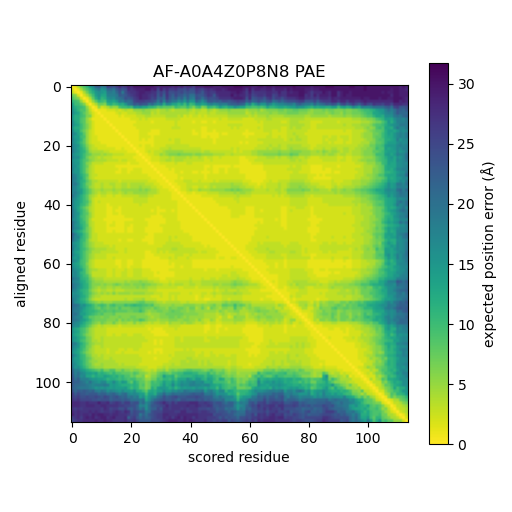5 -3.525 13.804 1.00 76.25 99 LEU A CA 1
ATOM 776 C C . LEU A 1 99 ? -11.736 -3.926 15.211 1.00 76.25 99 LEU A C 1
ATOM 778 O O . LEU A 1 99 ? -12.390 -3.136 15.891 1.00 76.25 99 LEU A O 1
ATOM 782 N N . GLY A 1 100 ? -11.337 -5.111 15.683 1.00 72.25 100 GLY A N 1
ATOM 783 C CA . GLY A 1 100 ? -11.637 -5.570 17.041 1.00 72.25 100 GLY A CA 1
ATOM 784 C C . GLY A 1 100 ? -11.075 -4.639 18.121 1.00 72.25 100 GLY A C 1
ATOM 785 O O . 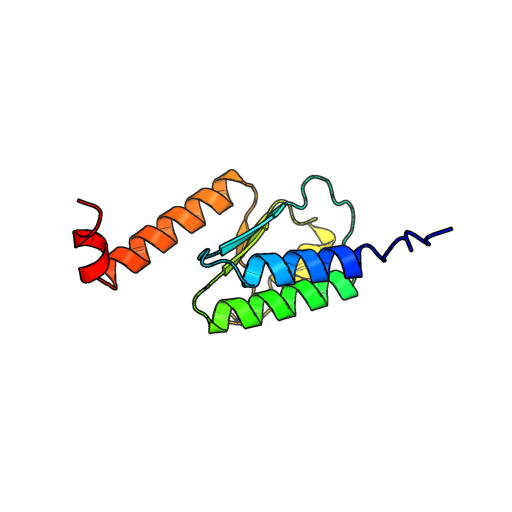GLY A 1 100 ? -11.766 -4.320 19.087 1.00 72.25 100 GLY A O 1
ATOM 786 N N . ARG A 1 101 ? -9.847 -4.134 17.941 1.00 73.69 101 ARG A N 1
ATOM 787 C CA . ARG A 1 101 ? -9.235 -3.154 18.858 1.00 73.69 101 ARG A CA 1
ATOM 788 C C . ARG A 1 101 ? -9.982 -1.821 18.874 1.00 73.69 101 ARG A C 1
ATOM 790 O O . ARG A 1 101 ? -10.157 -1.257 19.952 1.00 73.69 101 ARG A O 1
ATOM 797 N N . ASN A 1 102 ? -10.435 -1.331 17.723 1.00 65.94 102 ASN A N 1
ATOM 798 C CA . ASN A 1 102 ? -11.193 -0.081 17.642 1.00 65.94 102 ASN A CA 1
ATOM 799 C C . ASN A 1 102 ? -12.577 -0.203 18.297 1.00 65.94 102 ASN A C 1
ATOM 801 O O . ASN A 1 102 ? -12.965 0.692 19.040 1.00 65.94 102 ASN A O 1
ATOM 805 N N . LEU A 1 103 ? -13.270 -1.336 18.136 1.00 65.12 103 LEU A N 1
ATOM 806 C CA . LEU A 1 103 ? -14.548 -1.602 18.816 1.00 65.12 103 LEU A CA 1
ATOM 807 C C . LEU A 1 103 ? -14.420 -1.687 20.346 1.00 65.12 103 LEU A C 1
ATOM 809 O O . LEU A 1 103 ? -15.361 -1.357 21.061 1.00 65.12 103 LEU A O 1
ATOM 813 N N . ILE A 1 104 ? -13.270 -2.130 20.865 1.00 64.88 104 ILE A N 1
ATOM 814 C CA . ILE A 1 104 ? -12.995 -2.126 22.312 1.00 64.88 104 ILE A CA 1
ATOM 815 C C . ILE A 1 104 ? -12.706 -0.702 22.808 1.00 64.88 104 ILE A C 1
ATOM 817 O O . ILE A 1 104 ? -13.068 -0.358 23.932 1.00 64.88 104 ILE A O 1
ATOM 821 N N . ARG A 1 105 ? -12.052 0.128 21.985 1.00 60.56 105 ARG A N 1
ATOM 822 C CA . ARG A 1 105 ? -11.741 1.530 22.313 1.00 60.56 105 ARG A CA 1
ATOM 823 C C . ARG A 1 105 ? -12.965 2.447 22.232 1.00 60.56 105 ARG A C 1
ATOM 825 O O . ARG A 1 105 ? -12.991 3.446 22.942 1.00 60.56 105 ARG A O 1
ATOM 832 N N . ASP A 1 106 ? -13.962 2.091 21.424 1.00 60.78 106 ASP A N 1
ATOM 833 C CA . ASP A 1 106 ? -15.227 2.815 21.267 1.00 60.78 106 ASP A CA 1
ATOM 834 C C . ASP A 1 106 ? -16.431 1.897 21.598 1.00 60.78 106 ASP A C 1
ATOM 836 O O . ASP A 1 106 ? -17.053 1.314 20.700 1.00 60.78 106 ASP A O 1
ATOM 840 N N . PRO A 1 107 ? -16.757 1.709 22.896 1.00 57.78 107 PRO A N 1
ATOM 841 C CA . PRO A 1 107 ? -17.763 0.739 23.343 1.00 57.78 107 PRO A CA 1
ATOM 842 C C . PRO A 1 107 ? -19.182 1.022 22.817 1.00 57.78 107 PRO A C 1
ATOM 844 O O . PRO A 1 107 ? -20.023 0.119 22.813 1.00 57.78 107 PRO A O 1
ATOM 847 N N . GLU A 1 108 ? -19.455 2.235 22.330 1.00 60.09 108 GLU A N 1
ATOM 848 C CA . GLU A 1 108 ? -20.748 2.624 21.756 1.00 60.09 108 GLU A CA 1
ATOM 849 C C . GLU A 1 108 ? -21.005 1.994 20.371 1.00 60.09 108 GLU A C 1
ATOM 851 O O . GLU A 1 108 ? -22.156 1.698 20.036 1.00 60.09 108 GLU A O 1
ATOM 856 N N . GLN A 1 109 ? -19.966 1.713 19.570 1.00 56.97 109 GLN A N 1
ATOM 857 C CA . GLN A 1 109 ? -20.133 1.071 18.253 1.00 56.97 109 GLN A CA 1
ATOM 858 C C . GLN A 1 109 ? -20.449 -0.425 18.352 1.00 56.97 109 GLN A C 1
ATOM 860 O O . GLN A 1 109 ? -21.236 -0.947 17.561 1.00 56.97 109 GLN A O 1
ATOM 865 N N . SER A 1 110 ? -19.893 -1.110 19.355 1.00 54.66 110 SER A N 1
ATOM 866 C CA . SER A 1 110 ? -20.108 -2.548 19.582 1.00 54.66 110 SER A CA 1
ATOM 867 C C . SER A 1 110 ? -21.576 -2.881 19.895 1.00 54.66 110 SER A C 1
ATOM 869 O O . SER A 1 110 ? -22.073 -3.955 19.555 1.00 54.66 110 SER A O 1
ATOM 871 N N . ASN A 1 111 ? -22.310 -1.927 20.477 1.00 55.19 111 ASN A N 1
ATOM 872 C CA . ASN A 1 111 ? -23.713 -2.094 20.855 1.00 55.19 111 ASN A CA 1
ATOM 873 C C . ASN A 1 111 ? -24.705 -1.873 19.691 1.00 55.19 111 ASN A C 1
ATOM 875 O O . ASN A 1 111 ? -25.891 -2.136 19.851 1.00 55.19 111 ASN A O 1
ATOM 879 N N . ARG A 1 112 ? -24.243 -1.392 18.524 1.00 56.59 112 ARG A N 1
ATOM 880 C CA . ARG A 1 112 ? -25.078 -1.140 17.327 1.00 56.59 112 ARG A CA 1
ATOM 881 C C . ARG A 1 112 ? -25.098 -2.290 16.314 1.00 56.59 112 ARG A C 1
ATOM 883 O O . ARG A 1 112 ? -25.837 -2.221 15.339 1.00 56.59 112 ARG A O 1
ATOM 890 N N . LEU A 1 113 ? -24.277 -3.319 16.527 1.00 55.91 113 LEU A N 1
ATOM 891 C CA . LEU A 1 113 ? -24.153 -4.497 15.657 1.00 55.91 113 LEU A CA 1
ATOM 892 C C . LEU A 1 113 ? -24.789 -5.762 16.270 1.00 55.91 113 LEU A C 1
ATOM 894 O O . LEU A 1 113 ? -24.585 -6.856 15.745 1.00 55.91 113 LEU A O 1
ATOM 898 N N . ARG A 1 114 ? -25.524 -5.619 17.382 1.00 49.53 114 ARG A N 1
ATOM 899 C CA . ARG A 1 114 ? -26.287 -6.683 18.049 1.00 49.53 114 ARG A CA 1
ATOM 900 C C . ARG A 1 114 ? -27.783 -6.517 17.836 1.00 49.53 114 ARG A C 1
ATOM 902 O O . ARG A 1 114 ? -28.235 -5.353 17.790 1.00 49.53 114 ARG A O 1
#

Foldseek 3Di:
DDPPPVPPVLVVVLVVLVVVVPDPQQEDEDECVPPPDDDPSRLVSLLVSQLVSLVVNGAYEYEPPPPVCVVSQPPDPPSRHGHYDHDPVVVVVVSVVVVVVVCVVVVVVVVVVD

Nearest PDB structures (foldseek):
  4xs5-assembly4_D  TM=7.803E-01  e=1.983E-02  Dyadobacter fermentans DSM 18053
  1vc1-assembly1_B  TM=7.623E-01  e=2.411E-02  Thermotoga maritima
  1th8-assembly1_B  TM=8.295E-01  e=6.834E-02  Geobacillus stearothermophilus
  2ka5-assembly1_A  TM=7.784E-01  e=5.622E-02  Thermotoga maritima
  1til-assembly1_B  TM=7.981E-01  e=1.151E-01  Geobacillus stearothermophilus

Radius of gyration: 16.13 Å; Cα contacts (8 Å, |Δi|>4): 113; chains: 1; bounding box: 41×24×56 Å

Organism: NCBI:txid2510796

InterPro domains:
  IPR036513 STAS domain superfamily [G3DSA:3.30.750.24] (2-98)
  IPR036513 STAS domain superfamily [SSF52091] (12-87)

Solvent-accessible surface area (backbone atoms only — not comparable to full-atom values): 6705 Å² total; per-residue (Å²): 135,82,78,82,67,81,65,53,69,60,55,53,47,52,54,49,51,58,56,56,68,72,44,93,62,63,59,49,80,48,79,28,82,89,46,90,76,80,55,70,70,51,50,53,50,51,38,54,51,12,30,56,28,38,78,68,80,24,42,33,35,41,16,38,64,48,72,92,59,43,64,81,47,69,82,53,58,81,58,44,36,45,48,78,37,78,36,71,67,53,49,52,51,54,52,53,54,49,51,53,53,50,37,68,75,38,63,73,63,57,65,71,79,109

Sequence (114 aa):
MSPEASSSDEVKLSRALHRATRSDKQAILIDFSLVESISEEAIDLLLAYAFMLHAQDRRLILCHVPQPVQHHFIYLDAASQPLLVPSLLDAIHEIEVNLGRNLIRDPEQSNRLR